Protein AF-A0A524A6N3-F1 (afdb_monomer)

Secondary structure (DSSP, 8-state):
---HHHH----TTS-----HHHHHH-HHHHHHHHHT----HHHHHHHHHHGGGGSTTS-S-------TTSSHHHHHHHHHHHHHS-TTSHHHHHHHHHHHTT-HHHHHHHHHHH-SS--------TTSSS-HHHHHHHHHHHHHHHTT-GGGS---HHHHHHHHHHHHHT-

pLDDT: mean 85.44, std 10.94, range [47.19, 95.5]

Solvent-accessible surface area (backbone atoms only — not comparable to full-atom values): 10450 Å² total; per-residue (Å²): 132,86,51,69,76,81,77,47,88,81,73,82,82,61,72,82,79,61,52,52,66,65,38,65,72,32,67,67,59,33,49,56,52,42,53,69,42,68,70,50,73,70,54,48,58,51,49,62,56,58,59,40,50,75,43,92,89,49,63,88,76,85,85,91,82,76,68,88,88,72,48,64,49,52,53,51,44,51,50,47,47,62,40,48,43,39,68,85,37,68,51,49,44,40,34,41,52,44,35,31,78,80,36,50,71,61,30,52,54,53,56,67,70,59,54,81,60,67,46,90,66,54,67,66,61,84,90,70,76,75,57,73,67,58,36,47,52,51,17,44,51,54,32,34,64,74,70,69,37,65,93,80,58,73,95,38,74,64,56,52,51,52,53,52,50,52,61,59,71,80,104

Foldseek 3Di:
DDDVCNVDDDDPPQDDDDPLVVQLLPPVSLLVLLLPDQDDPVLLVVLVVVLCCLPPPDDVDDDDDDDPSPCPSSSVSNVLCLQADFCPDPSNVSNLVSVCVPPVPSSVVSSVSSDGDHDQDFDFDPPPDDDPVVSRVVSSVVSCVSVVVVVPDDPDPVVVVVVVVVVVVVD

Radius of gyration: 20.07 Å; Cα contacts (8 Å, |Δi|>4): 121; chains: 1; bounding box: 56×43×62 Å

Sequence (171 aa):
MTKINELITIHSGYAQYVNLVQTFTDPTENRGRMEQYMPIKSHREAFTKLTRAFYPLDNRVYLLTGSYGTGKSHLCLMLANYLSLKPEDPEVTAFFNHWGQRDPDGAEKLRNLRGEGRYLVALGEYGVGDDFDSMILRAVQAAIEREELQEAWLDTHYGEAARQIERWEDR

Mean predicted aligned error: 9.05 Å

Structure (mmCIF, N/CA/C/O backbone):
data_AF-A0A524A6N3-F1
#
_entry.id   AF-A0A524A6N3-F1
#
loop_
_atom_site.group_PDB
_atom_site.id
_atom_site.type_symbol
_atom_site.label_atom_id
_atom_site.label_alt_id
_atom_site.label_comp_id
_atom_site.label_asym_id
_atom_site.label_entity_id
_atom_site.label_seq_id
_atom_site.pdbx_PDB_ins_code
_atom_site.Cartn_x
_atom_site.Cartn_y
_atom_site.Cartn_z
_atom_site.occupancy
_atom_site.B_iso_or_equiv
_atom_site.auth_seq_id
_atom_site.auth_comp_id
_atom_site.auth_asym_id
_atom_site.auth_atom_id
_atom_site.pdbx_PDB_model_num
ATOM 1 N N . MET A 1 1 ? 38.301 -27.485 11.655 1.00 60.34 1 MET A N 1
ATOM 2 C CA . MET A 1 1 ? 36.827 -27.420 11.697 1.00 60.34 1 MET A CA 1
ATOM 3 C C . MET A 1 1 ? 36.383 -26.602 10.508 1.00 60.34 1 MET A C 1
ATOM 5 O O . MET A 1 1 ? 36.762 -25.440 10.435 1.00 60.34 1 MET A O 1
ATOM 9 N N . THR A 1 2 ? 35.675 -27.225 9.572 1.00 66.50 2 THR A N 1
ATOM 10 C CA . THR A 1 2 ? 35.108 -26.548 8.402 1.00 66.50 2 THR A CA 1
ATOM 11 C C . THR A 1 2 ? 34.085 -25.531 8.887 1.00 66.50 2 THR A C 1
ATOM 13 O O . THR A 1 2 ? 33.228 -25.863 9.712 1.00 66.50 2 THR A O 1
ATOM 16 N N . LYS A 1 3 ? 34.213 -24.279 8.459 1.00 79.25 3 LYS A N 1
ATOM 17 C CA . LYS A 1 3 ? 33.292 -23.224 8.890 1.00 79.25 3 LYS A CA 1
ATOM 18 C C . LYS A 1 3 ? 31.973 -23.368 8.128 1.00 79.25 3 LYS A C 1
ATOM 20 O O . LYS A 1 3 ? 31.954 -23.789 6.979 1.00 79.25 3 LYS A O 1
ATOM 25 N N . ILE A 1 4 ? 30.851 -23.004 8.750 1.00 79.44 4 ILE A N 1
ATOM 26 C CA . ILE A 1 4 ? 29.514 -23.095 8.124 1.00 79.44 4 ILE A CA 1
ATOM 27 C C . ILE A 1 4 ? 29.455 -22.353 6.775 1.00 79.44 4 ILE A C 1
ATOM 29 O O . ILE A 1 4 ? 28.811 -22.820 5.840 1.00 79.44 4 ILE A O 1
ATOM 33 N N . ASN A 1 5 ? 30.176 -21.238 6.646 1.00 81.38 5 ASN A N 1
ATOM 34 C CA . ASN A 1 5 ? 30.266 -20.466 5.404 1.00 81.38 5 ASN A CA 1
ATOM 35 C C . ASN A 1 5 ? 31.034 -21.175 4.267 1.00 81.38 5 ASN A C 1
ATOM 37 O O . ASN A 1 5 ? 30.936 -20.745 3.125 1.00 81.38 5 ASN A O 1
ATOM 41 N N . GLU A 1 6 ? 31.784 -22.241 4.558 1.00 82.88 6 GLU A N 1
ATOM 42 C CA . GLU A 1 6 ? 32.459 -23.093 3.566 1.00 82.88 6 GLU A CA 1
ATOM 43 C C . GLU A 1 6 ? 31.549 -24.239 3.088 1.00 82.88 6 GLU A C 1
ATOM 45 O O . GLU A 1 6 ? 31.841 -24.880 2.082 1.00 82.88 6 GLU A O 1
ATOM 50 N N . LEU A 1 7 ? 30.441 -24.493 3.796 1.00 84.69 7 LEU A N 1
ATOM 51 C CA . LEU A 1 7 ? 29.454 -25.532 3.479 1.00 84.69 7 LEU A CA 1
ATOM 52 C C . LEU A 1 7 ? 28.185 -24.968 2.828 1.00 84.69 7 LEU A C 1
ATOM 54 O O . LEU A 1 7 ? 27.471 -25.699 2.146 1.00 84.69 7 LEU A O 1
ATOM 58 N N . ILE A 1 8 ? 27.888 -23.683 3.045 1.00 79.56 8 ILE A N 1
ATOM 59 C CA . ILE A 1 8 ? 26.655 -23.041 2.581 1.00 79.56 8 ILE A CA 1
ATOM 60 C C . ILE A 1 8 ? 26.995 -21.836 1.708 1.00 79.56 8 ILE A C 1
ATOM 62 O O . ILE A 1 8 ? 27.541 -20.838 2.177 1.00 79.56 8 ILE A O 1
ATOM 66 N N . THR A 1 9 ? 26.605 -21.904 0.436 1.00 72.62 9 THR A N 1
ATOM 67 C CA . THR A 1 9 ? 26.663 -20.768 -0.489 1.00 72.62 9 THR A CA 1
ATOM 68 C C . THR A 1 9 ? 25.378 -19.953 -0.371 1.00 72.62 9 THR A C 1
ATOM 70 O O . THR A 1 9 ? 24.318 -20.365 -0.840 1.00 72.62 9 THR A O 1
ATOM 73 N N . ILE A 1 10 ? 25.457 -18.783 0.264 1.00 67.06 10 ILE A N 1
ATOM 74 C CA . ILE A 1 10 ? 24.331 -17.847 0.338 1.00 67.06 10 ILE A CA 1
ATOM 75 C C . ILE A 1 10 ? 24.363 -16.965 -0.910 1.00 67.06 10 ILE A C 1
ATOM 77 O O . ILE A 1 10 ? 25.221 -16.096 -1.055 1.00 67.06 10 ILE A O 1
ATOM 81 N N . HIS A 1 11 ? 23.413 -17.176 -1.817 1.00 59.47 11 HIS A N 1
ATOM 82 C CA . HIS A 1 11 ? 23.218 -16.289 -2.956 1.00 59.47 11 HIS A CA 1
ATOM 83 C C . HIS A 1 11 ? 22.476 -15.026 -2.502 1.00 59.47 11 HIS A C 1
ATOM 85 O O . HIS A 1 11 ? 21.254 -15.021 -2.374 1.00 59.47 11 HIS A O 1
ATOM 91 N N . SER A 1 12 ? 23.212 -13.932 -2.304 1.00 54.69 12 SER A N 1
ATOM 92 C CA . SER A 1 12 ? 22.671 -12.600 -1.978 1.00 54.69 12 SER A CA 1
ATOM 93 C C . SER A 1 12 ? 21.865 -11.948 -3.115 1.00 54.69 12 SER A C 1
ATOM 95 O O . SER A 1 12 ? 21.390 -10.827 -2.967 1.00 54.69 12 SER A O 1
ATOM 97 N N . GLY A 1 13 ? 21.698 -12.638 -4.250 1.00 47.19 13 GLY A N 1
ATOM 98 C CA . GLY A 1 13 ? 20.934 -12.169 -5.408 1.00 47.19 13 GLY A CA 1
ATOM 99 C C . GLY A 1 13 ? 19.413 -12.224 -5.236 1.00 47.19 13 GLY A C 1
ATOM 100 O O . GLY A 1 13 ? 18.691 -11.716 -6.092 1.00 47.19 13 GLY A O 1
ATOM 101 N N . TYR A 1 14 ? 18.905 -12.815 -4.151 1.00 49.66 14 TYR A N 1
ATOM 102 C CA . TYR A 1 14 ? 17.493 -12.685 -3.810 1.00 49.66 14 TYR A CA 1
ATOM 103 C C . TYR A 1 14 ? 17.249 -11.273 -3.283 1.00 49.66 14 TYR A C 1
ATOM 105 O O . TYR A 1 14 ? 17.734 -10.909 -2.213 1.00 49.66 14 TYR A O 1
ATOM 113 N N . ALA A 1 15 ? 16.514 -10.476 -4.062 1.00 55.06 15 ALA A N 1
ATOM 114 C CA . ALA A 1 15 ? 16.025 -9.172 -3.639 1.00 55.06 15 ALA A CA 1
ATOM 115 C C . ALA A 1 15 ? 15.465 -9.280 -2.213 1.00 55.06 15 ALA A C 1
ATOM 117 O O . ALA A 1 15 ? 14.655 -10.168 -1.941 1.00 55.06 15 ALA A O 1
ATOM 118 N N . GLN A 1 16 ? 15.935 -8.401 -1.324 1.00 64.19 16 GLN A N 1
ATOM 119 C CA . GLN A 1 16 ? 15.505 -8.313 0.072 1.00 64.19 16 GLN A CA 1
ATOM 120 C C . GLN A 1 16 ? 13.980 -8.454 0.148 1.00 64.19 16 GLN A C 1
ATOM 122 O O . GLN A 1 16 ? 13.258 -7.593 -0.370 1.00 64.19 16 GLN A O 1
ATOM 127 N N . TYR A 1 17 ? 13.518 -9.564 0.731 1.00 74.44 17 TYR A N 1
ATOM 128 C CA . TYR A 1 17 ? 12.100 -9.887 0.857 1.00 74.44 17 TYR A CA 1
ATOM 129 C C . TYR A 1 17 ? 11.370 -8.739 1.558 1.00 74.44 17 TYR A C 1
ATOM 131 O O . TYR A 1 17 ? 11.887 -8.163 2.511 1.00 74.44 17 TYR A O 1
ATOM 139 N N . VAL A 1 18 ? 10.183 -8.395 1.062 1.00 85.50 18 VAL A N 1
ATOM 140 C CA . VAL A 1 18 ? 9.333 -7.372 1.676 1.00 85.50 18 VAL A CA 1
ATOM 141 C C . VAL A 1 18 ? 8.341 -8.084 2.584 1.00 85.50 18 VAL A C 1
ATOM 143 O O . VAL A 1 18 ? 7.438 -8.769 2.091 1.00 85.50 18 VAL A O 1
ATOM 146 N N . ASN A 1 19 ? 8.508 -7.912 3.895 1.00 89.81 19 ASN A N 1
ATOM 147 C CA . ASN A 1 19 ? 7.450 -8.210 4.849 1.00 89.81 19 ASN A CA 1
ATOM 148 C C . ASN A 1 19 ? 6.473 -7.031 4.831 1.00 89.81 19 ASN A C 1
ATOM 150 O O . ASN A 1 19 ? 6.784 -5.965 5.343 1.00 89.81 19 ASN A O 1
ATOM 154 N N . LEU A 1 20 ? 5.311 -7.211 4.200 1.00 90.69 20 LEU A N 1
ATOM 155 C CA . LEU A 1 20 ? 4.414 -6.102 3.874 1.00 90.69 20 LEU A CA 1
ATOM 156 C C . LEU A 1 20 ? 3.994 -5.288 5.105 1.00 90.69 20 LEU A C 1
ATOM 158 O O . LEU A 1 20 ? 4.062 -4.067 5.048 1.00 90.69 20 LEU A O 1
ATOM 162 N N . VAL A 1 21 ? 3.582 -5.949 6.192 1.00 90.94 21 VAL A N 1
ATOM 163 C CA . VAL A 1 21 ? 3.119 -5.265 7.410 1.00 90.94 21 VAL A CA 1
ATOM 164 C C . VAL A 1 21 ? 4.283 -4.524 8.056 1.00 90.94 21 VAL A C 1
ATOM 166 O O . VAL A 1 21 ? 4.233 -3.306 8.180 1.00 90.94 21 VAL A O 1
ATOM 169 N N . GLN A 1 22 ? 5.359 -5.249 8.371 1.00 91.25 22 GLN A N 1
ATOM 170 C CA . GLN A 1 22 ? 6.531 -4.699 9.051 1.00 91.25 22 GLN A CA 1
ATOM 171 C C . GLN A 1 22 ? 7.167 -3.542 8.269 1.00 91.25 22 GLN A C 1
ATOM 173 O O . GLN A 1 22 ? 7.390 -2.472 8.832 1.00 91.25 22 GLN A O 1
ATOM 178 N N . THR A 1 23 ? 7.411 -3.735 6.971 1.00 93.81 23 THR A N 1
ATOM 179 C CA . THR A 1 23 ? 8.028 -2.719 6.115 1.00 93.81 23 THR A CA 1
ATOM 180 C C . THR A 1 23 ? 7.114 -1.514 5.932 1.00 93.81 23 THR A C 1
ATOM 182 O O . THR A 1 23 ? 7.616 -0.403 5.897 1.00 93.81 23 THR A O 1
ATOM 185 N N . PHE A 1 24 ? 5.789 -1.684 5.833 1.00 94.75 24 PHE A N 1
ATOM 186 C CA . PHE A 1 24 ? 4.870 -0.543 5.731 1.00 94.75 24 PHE A CA 1
ATOM 187 C C . PHE A 1 24 ? 4.834 0.287 7.023 1.00 94.75 24 PHE A C 1
ATOM 189 O O . PHE A 1 24 ? 4.735 1.512 6.962 1.00 94.75 24 PHE A O 1
ATOM 196 N N . THR A 1 25 ? 4.937 -0.370 8.184 1.00 91.06 25 THR A N 1
ATOM 197 C CA . THR A 1 25 ? 4.923 0.288 9.500 1.00 91.06 25 THR A CA 1
ATOM 198 C C . THR A 1 25 ? 6.259 0.897 9.921 1.00 91.06 25 THR A C 1
ATOM 200 O O . THR A 1 25 ? 6.265 1.707 10.841 1.00 91.06 25 THR A O 1
ATOM 203 N N . ASP A 1 26 ? 7.375 0.540 9.278 1.00 93.56 26 ASP A N 1
ATOM 204 C CA . ASP A 1 26 ? 8.679 1.182 9.483 1.00 93.56 26 ASP A CA 1
ATOM 205 C C . ASP A 1 26 ? 8.838 2.354 8.497 1.00 93.56 26 ASP A C 1
ATOM 207 O O . ASP A 1 26 ? 9.082 2.121 7.310 1.00 93.56 26 ASP A O 1
ATOM 211 N N . PRO A 1 27 ? 8.749 3.624 8.938 1.00 89.94 27 PRO A N 1
ATOM 212 C CA . PRO A 1 27 ? 8.785 4.764 8.022 1.00 89.94 27 PRO A CA 1
ATOM 213 C C . PRO A 1 27 ? 10.097 4.878 7.240 1.00 89.94 27 PRO A C 1
ATOM 215 O O . PRO A 1 27 ? 10.105 5.377 6.113 1.00 89.94 27 PRO A O 1
ATOM 218 N N . THR A 1 28 ? 11.210 4.428 7.826 1.00 91.50 28 THR A N 1
ATOM 219 C CA . THR A 1 28 ? 12.533 4.531 7.202 1.00 9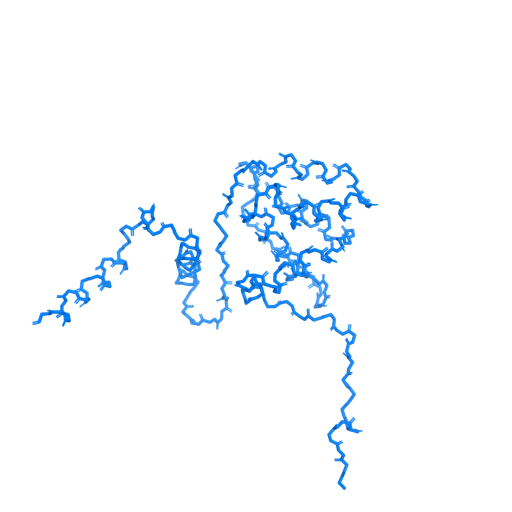1.50 28 THR A CA 1
ATOM 220 C C . THR A 1 28 ? 12.682 3.478 6.117 1.00 91.50 28 THR A C 1
ATOM 222 O O . THR A 1 28 ? 13.079 3.806 4.995 1.00 91.50 28 THR A O 1
ATOM 225 N N . GLU A 1 29 ? 12.331 2.224 6.422 1.00 92.19 29 GLU A N 1
ATOM 226 C CA . GLU A 1 29 ? 12.360 1.161 5.417 1.00 92.19 29 GLU A CA 1
ATOM 227 C C . GLU A 1 29 ? 11.357 1.461 4.297 1.00 92.19 29 GLU A C 1
ATOM 229 O O . GLU A 1 29 ? 11.712 1.392 3.118 1.00 92.19 29 GLU A O 1
ATOM 234 N N . ASN A 1 30 ? 10.133 1.860 4.652 1.00 93.38 30 ASN A N 1
ATOM 235 C CA . ASN A 1 30 ? 9.066 2.121 3.697 1.00 93.38 30 ASN A CA 1
ATOM 236 C C . ASN A 1 30 ? 9.447 3.202 2.676 1.00 93.38 30 ASN A C 1
ATOM 238 O O . ASN A 1 30 ? 9.366 2.978 1.462 1.00 93.38 30 ASN A O 1
ATOM 242 N N . ARG A 1 31 ? 9.938 4.349 3.167 1.00 90.94 31 ARG A N 1
ATOM 243 C CA . ARG A 1 31 ? 10.408 5.453 2.322 1.00 90.94 31 ARG A CA 1
ATOM 244 C C . ARG A 1 31 ? 11.489 4.983 1.358 1.00 90.94 31 ARG A C 1
ATOM 246 O O . ARG A 1 31 ? 11.358 5.179 0.152 1.00 90.94 31 ARG A O 1
ATOM 253 N N . GLY A 1 32 ? 12.514 4.300 1.870 1.00 90.69 32 GLY A N 1
ATOM 254 C CA . GLY A 1 32 ? 13.620 3.815 1.046 1.00 90.69 32 GLY A CA 1
ATOM 255 C C . GLY A 1 32 ? 13.162 2.863 -0.063 1.00 90.69 32 GLY A C 1
ATOM 256 O O . GLY A 1 32 ? 13.640 2.954 -1.195 1.00 90.69 32 GLY A O 1
ATOM 257 N N . ARG A 1 33 ? 12.194 1.980 0.226 1.00 91.50 33 ARG A N 1
ATOM 258 C CA . ARG A 1 33 ? 11.613 1.080 -0.783 1.00 91.50 33 ARG A CA 1
ATOM 259 C C . ARG A 1 33 ? 10.843 1.844 -1.852 1.00 91.50 33 ARG A C 1
ATOM 261 O O . ARG A 1 33 ? 10.994 1.522 -3.027 1.00 91.50 33 ARG A O 1
ATOM 268 N N . MET A 1 34 ? 10.045 2.836 -1.461 1.00 91.62 34 MET A N 1
ATOM 269 C CA . MET A 1 34 ? 9.225 3.601 -2.398 1.00 91.62 34 MET A CA 1
ATOM 270 C C . MET A 1 34 ? 10.053 4.503 -3.308 1.00 91.62 34 MET A C 1
ATOM 272 O O . MET A 1 34 ? 9.853 4.497 -4.522 1.00 91.62 34 MET A O 1
ATOM 276 N N . GLU A 1 35 ? 11.026 5.219 -2.748 1.00 88.56 35 GLU A N 1
ATOM 277 C CA . GLU A 1 35 ? 11.911 6.098 -3.512 1.00 88.56 35 GLU A CA 1
ATOM 278 C C . GLU A 1 35 ? 12.724 5.320 -4.548 1.00 88.56 35 GLU A C 1
ATOM 280 O O . GLU A 1 35 ? 12.913 5.790 -5.658 1.00 88.56 35 GLU A O 1
ATOM 285 N N . GLN A 1 36 ? 13.184 4.110 -4.239 1.00 88.69 36 GLN A N 1
ATOM 286 C CA . GLN A 1 36 ? 14.026 3.329 -5.155 1.00 88.69 36 GLN A CA 1
ATOM 287 C C . GLN A 1 36 ? 13.222 2.462 -6.133 1.00 88.69 36 GLN A C 1
ATOM 289 O O . GLN A 1 36 ? 13.795 1.759 -6.973 1.00 88.69 36 GLN A O 1
ATOM 294 N N . TYR A 1 37 ? 11.894 2.468 -6.029 1.00 91.25 37 TYR A N 1
ATOM 295 C CA . TYR A 1 37 ? 11.057 1.569 -6.801 1.00 91.25 37 TYR A CA 1
ATOM 296 C C . TYR A 1 37 ? 10.983 1.966 -8.280 1.00 91.25 37 TYR A C 1
ATOM 298 O O . TYR A 1 37 ? 10.518 3.045 -8.645 1.00 91.25 37 TYR A O 1
ATOM 306 N N . MET A 1 38 ? 11.385 1.031 -9.145 1.00 90.62 38 MET A N 1
ATOM 307 C CA . MET A 1 38 ? 11.343 1.162 -10.604 1.00 90.62 38 MET A CA 1
ATOM 308 C C . MET A 1 38 ? 10.352 0.144 -11.186 1.00 90.62 38 MET A C 1
ATOM 310 O O . MET A 1 38 ? 10.704 -1.031 -11.353 1.00 90.62 38 MET A O 1
ATOM 314 N N . PRO A 1 39 ? 9.102 0.539 -11.493 1.00 90.44 39 PRO A N 1
ATOM 315 C CA . PRO A 1 39 ? 8.072 -0.406 -11.906 1.00 90.44 39 PRO A CA 1
ATOM 316 C C . PRO A 1 39 ? 8.352 -0.998 -13.295 1.00 90.44 39 PRO A C 1
ATOM 318 O O . PRO A 1 39 ? 8.306 -0.324 -14.328 1.00 90.44 39 PRO A O 1
ATOM 321 N N . ILE A 1 40 ? 8.569 -2.314 -13.343 1.00 92.12 40 ILE A N 1
ATOM 322 C CA . ILE A 1 40 ? 8.642 -3.071 -14.600 1.00 92.12 40 ILE A CA 1
ATOM 323 C C . ILE A 1 40 ? 7.270 -3.145 -15.287 1.00 92.12 40 ILE A C 1
ATOM 325 O O . ILE A 1 40 ? 6.236 -2.854 -14.690 1.00 92.12 40 ILE A O 1
ATOM 329 N N . LYS A 1 41 ? 7.235 -3.563 -16.560 1.00 93.12 41 LYS A N 1
ATOM 330 C CA . LYS A 1 41 ? 5.995 -3.623 -17.358 1.00 93.12 41 LYS A CA 1
ATOM 331 C C . LYS A 1 41 ? 4.859 -4.394 -16.662 1.00 93.12 41 LYS A C 1
ATOM 333 O O . LYS A 1 41 ? 3.758 -3.868 -16.567 1.00 93.12 41 LYS A O 1
ATOM 338 N N . SER A 1 42 ? 5.131 -5.583 -16.123 1.00 92.69 42 SER A N 1
ATOM 339 C CA . SER A 1 42 ? 4.111 -6.398 -15.444 1.00 92.69 42 SER A CA 1
ATOM 340 C C . SER A 1 42 ? 3.572 -5.744 -14.170 1.00 92.69 42 SER A C 1
ATOM 342 O O . SER A 1 42 ? 2.378 -5.824 -13.897 1.00 92.69 42 SER A O 1
ATOM 344 N N . HIS A 1 43 ? 4.432 -5.063 -13.408 1.00 94.06 43 HIS A N 1
ATOM 345 C CA . HIS A 1 43 ? 4.018 -4.295 -12.237 1.00 94.06 43 HIS A CA 1
ATOM 346 C C . HIS A 1 43 ? 3.115 -3.138 -12.648 1.00 94.06 43 HIS A C 1
ATOM 348 O O . HIS A 1 43 ? 2.080 -2.939 -12.022 1.00 94.06 43 HIS A O 1
ATOM 354 N N . ARG A 1 44 ? 3.461 -2.432 -13.733 1.00 94.38 44 ARG A N 1
ATOM 355 C CA . ARG A 1 44 ? 2.634 -1.340 -14.250 1.00 94.38 44 ARG A CA 1
ATOM 356 C C . ARG A 1 44 ? 1.245 -1.822 -14.650 1.00 94.38 44 ARG A C 1
ATOM 358 O O . ARG A 1 44 ? 0.248 -1.299 -14.167 1.00 94.38 44 ARG A O 1
ATOM 365 N N . GLU A 1 45 ? 1.181 -2.886 -15.444 1.00 94.19 45 GLU A N 1
ATOM 366 C CA . GLU A 1 45 ? -0.080 -3.496 -15.875 1.00 94.19 45 GLU A CA 1
ATOM 367 C C . GLU A 1 45 ? -0.932 -3.990 -14.697 1.00 94.19 45 GLU A C 1
ATOM 369 O O . GLU A 1 45 ? -2.148 -3.791 -14.685 1.00 94.19 45 GLU A O 1
ATOM 374 N N . ALA A 1 46 ? -0.312 -4.628 -13.700 1.00 94.75 46 ALA A N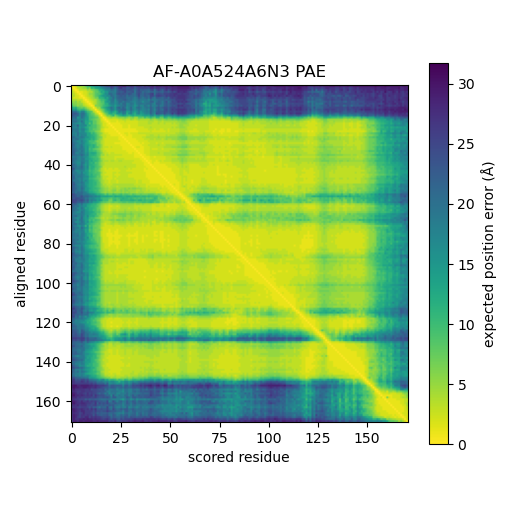 1
ATOM 375 C CA . ALA A 1 46 ? -1.010 -5.101 -12.510 1.00 94.75 46 ALA A CA 1
ATOM 376 C C . ALA A 1 46 ? -1.535 -3.937 -11.658 1.00 94.75 46 ALA A C 1
ATOM 378 O O . ALA A 1 46 ? -2.697 -3.951 -11.263 1.00 94.75 46 ALA A O 1
ATOM 379 N N . PHE A 1 47 ? -0.722 -2.906 -11.429 1.00 95.00 47 PHE A N 1
ATOM 380 C CA . PHE A 1 47 ? -1.120 -1.730 -10.656 1.00 95.00 47 PHE A CA 1
ATOM 381 C C . PHE A 1 47 ? -2.270 -0.976 -11.334 1.00 95.00 47 PHE A C 1
ATOM 383 O O . PHE A 1 47 ? -3.249 -0.649 -10.675 1.00 95.00 47 PHE A O 1
ATOM 390 N N . THR A 1 48 ? -2.214 -0.777 -12.657 1.00 92.62 48 THR A N 1
ATOM 391 C CA . THR A 1 48 ? -3.309 -0.156 -13.421 1.00 92.62 48 THR A CA 1
ATOM 392 C C . THR A 1 48 ? -4.609 -0.953 -13.325 1.00 92.62 48 THR A C 1
ATOM 394 O O . THR A 1 48 ? -5.686 -0.365 -13.343 1.00 92.62 48 THR A O 1
ATOM 397 N N . LYS A 1 49 ? -4.545 -2.287 -13.219 1.00 93.12 49 LYS A N 1
ATOM 398 C CA . LYS A 1 49 ? -5.737 -3.110 -12.963 1.00 93.12 49 LYS A CA 1
ATOM 399 C C . LYS A 1 49 ? -6.242 -2.941 -11.533 1.00 93.12 49 LYS A C 1
ATOM 401 O O . LYS A 1 49 ? -7.444 -2.807 -11.353 1.00 93.12 49 LYS A O 1
ATOM 406 N N . LEU A 1 50 ? -5.347 -2.919 -10.547 1.00 93.50 50 LEU A N 1
ATOM 407 C CA . LEU A 1 50 ? -5.698 -2.765 -9.131 1.00 93.50 50 LEU A CA 1
ATOM 408 C C . LEU A 1 50 ? -6.368 -1.415 -8.850 1.00 93.50 50 LEU A C 1
ATOM 410 O O . LEU A 1 50 ? -7.362 -1.365 -8.133 1.00 93.50 50 LEU A O 1
ATOM 414 N N . THR A 1 51 ? -5.900 -0.328 -9.467 1.00 90.75 51 THR A N 1
ATOM 415 C CA . THR A 1 51 ? -6.509 0.999 -9.283 1.00 90.75 51 THR A CA 1
ATOM 416 C C . THR A 1 51 ? -7.893 1.128 -9.911 1.00 90.75 51 THR A C 1
ATOM 418 O O . THR A 1 51 ? -8.624 2.063 -9.596 1.00 90.75 51 THR A O 1
ATOM 421 N N . ARG A 1 52 ? -8.344 0.157 -10.715 1.00 90.12 52 ARG A N 1
ATOM 422 C CA . ARG A 1 52 ? -9.746 0.121 -11.150 1.00 90.12 52 ARG A CA 1
ATOM 423 C C . ARG A 1 52 ? -10.724 -0.050 -9.986 1.00 90.12 52 ARG A C 1
ATOM 425 O O . ARG A 1 52 ? -11.888 0.293 -10.149 1.00 90.12 52 ARG A O 1
ATOM 432 N N . ALA A 1 53 ? -10.251 -0.480 -8.813 1.00 88.38 53 ALA A N 1
ATOM 433 C CA . ALA A 1 53 ? -11.027 -0.517 -7.575 1.00 88.38 53 ALA A CA 1
ATOM 434 C C . ALA A 1 53 ? -11.667 0.835 -7.200 1.00 88.38 53 ALA A C 1
ATOM 436 O O . ALA A 1 53 ? -12.655 0.852 -6.471 1.00 88.38 53 ALA A O 1
ATOM 437 N N . PHE A 1 54 ? -11.139 1.963 -7.695 1.00 86.12 54 PHE A N 1
ATOM 438 C CA . PHE A 1 54 ? -11.752 3.277 -7.479 1.00 86.12 54 PHE A CA 1
ATOM 439 C C . PHE A 1 54 ? -13.023 3.509 -8.303 1.00 86.12 54 PHE A C 1
ATOM 441 O O . PHE A 1 54 ? -13.806 4.398 -7.972 1.00 86.12 54 PHE A O 1
ATOM 448 N N . TYR A 1 55 ? -13.257 2.738 -9.369 1.00 87.31 55 TYR A N 1
ATOM 449 C CA . TYR A 1 55 ? -14.485 2.852 -10.147 1.00 87.31 55 TYR A CA 1
ATOM 450 C C . TYR A 1 55 ? -15.631 2.124 -9.423 1.00 87.31 55 TYR A C 1
ATOM 452 O O . TYR A 1 55 ? -15.527 0.920 -9.186 1.00 87.31 55 TYR A O 1
ATOM 460 N N . PRO A 1 56 ? -16.763 2.795 -9.125 1.00 81.62 56 PRO A N 1
ATOM 461 C CA . PRO A 1 56 ? -17.832 2.225 -8.295 1.00 81.62 56 PRO A CA 1
ATOM 462 C C . PRO A 1 56 ? -18.436 0.903 -8.794 1.00 81.62 56 PRO A C 1
ATOM 464 O O . PRO A 1 56 ? -18.955 0.129 -7.990 1.00 81.62 56 PRO A O 1
ATOM 467 N N . LEU A 1 57 ? -18.394 0.675 -10.111 1.00 84.38 57 LEU A N 1
ATOM 468 C CA . LEU A 1 57 ? -18.975 -0.486 -10.793 1.00 84.38 57 LEU A CA 1
ATOM 469 C C . LEU A 1 57 ? -17.963 -1.608 -11.076 1.00 84.38 57 LEU A C 1
ATOM 471 O O . LEU A 1 57 ? -18.342 -2.619 -11.664 1.00 84.38 57 LEU A O 1
ATOM 475 N N . ASP A 1 58 ? -16.690 -1.434 -10.719 1.00 88.62 58 ASP A N 1
ATOM 476 C CA . ASP A 1 58 ? -15.662 -2.450 -10.957 1.00 88.62 58 ASP A CA 1
ATOM 477 C C . ASP A 1 58 ? -15.536 -3.425 -9.773 1.00 88.62 58 ASP A C 1
ATOM 479 O O . ASP A 1 58 ? -16.215 -3.325 -8.745 1.00 88.62 58 ASP A O 1
ATOM 483 N N . ASN A 1 59 ? -14.652 -4.404 -9.933 1.00 83.12 59 ASN A N 1
ATOM 484 C CA . ASN A 1 59 ? -14.353 -5.407 -8.928 1.00 83.12 59 ASN A CA 1
ATOM 485 C C . ASN A 1 59 ? -13.750 -4.760 -7.678 1.00 83.12 59 ASN A C 1
ATOM 487 O O . ASN A 1 59 ? -12.922 -3.851 -7.761 1.00 83.12 59 ASN A O 1
ATOM 491 N N . ARG A 1 60 ? -14.137 -5.283 -6.511 1.00 83.94 60 ARG A N 1
ATOM 492 C CA . ARG A 1 60 ? -13.643 -4.836 -5.195 1.00 83.94 60 ARG A CA 1
ATOM 493 C C . ARG A 1 60 ? -12.593 -5.766 -4.592 1.00 83.94 60 ARG A C 1
ATOM 495 O O . ARG A 1 60 ? -11.931 -5.398 -3.631 1.00 83.94 60 ARG A O 1
ATOM 502 N N . VAL A 1 61 ? -12.441 -6.961 -5.160 1.00 89.75 61 VAL A N 1
ATOM 503 C CA . VAL A 1 61 ? -11.482 -7.979 -4.726 1.00 89.75 61 VAL A CA 1
ATOM 504 C C . VAL A 1 61 ? -10.602 -8.335 -5.913 1.00 89.75 61 VAL A C 1
ATOM 506 O O . VAL A 1 61 ? -11.103 -8.656 -6.990 1.00 89.75 61 VAL A O 1
ATOM 509 N N . TYR A 1 62 ? -9.289 -8.295 -5.704 1.00 92.62 62 TYR A N 1
ATOM 510 C CA . TYR A 1 62 ? -8.294 -8.642 -6.711 1.00 92.62 62 TYR A CA 1
ATOM 511 C C . TYR A 1 62 ? -7.369 -9.722 -6.163 1.00 92.62 62 TYR A C 1
ATOM 513 O O . TYR A 1 62 ? -6.860 -9.606 -5.050 1.00 92.62 62 TYR A O 1
ATOM 521 N N . LEU A 1 63 ? -7.120 -10.754 -6.967 1.00 91.88 63 LEU A N 1
ATOM 522 C CA . LEU A 1 63 ? -6.160 -11.806 -6.653 1.00 91.88 63 LEU A CA 1
ATOM 523 C C . LEU A 1 63 ? -4.897 -11.613 -7.494 1.00 91.88 63 LEU A C 1
ATOM 525 O O . LEU A 1 63 ? -4.936 -11.708 -8.721 1.00 91.88 63 LEU A O 1
ATOM 529 N N . LEU A 1 64 ? -3.767 -11.363 -6.832 1.00 91.06 64 LEU A N 1
ATOM 530 C CA . LEU A 1 64 ? -2.475 -11.215 -7.496 1.00 91.06 64 LEU A CA 1
ATOM 531 C C . LEU A 1 64 ? -1.726 -12.553 -7.528 1.00 91.06 64 LEU A C 1
ATOM 533 O O . LEU A 1 64 ? -1.173 -13.001 -6.525 1.00 91.06 64 LEU A O 1
ATOM 537 N N . T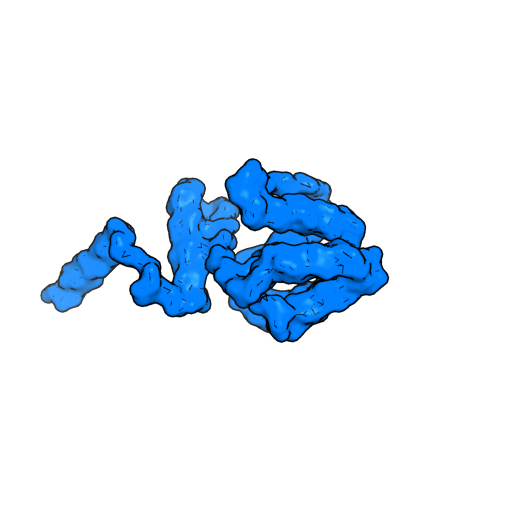HR A 1 65 ? -1.660 -13.172 -8.704 1.00 90.44 65 THR A N 1
ATOM 538 C CA . THR A 1 65 ? -0.960 -14.447 -8.919 1.00 90.44 65 THR A CA 1
ATOM 539 C C . THR A 1 65 ? 0.371 -14.248 -9.638 1.00 90.44 65 THR A C 1
ATOM 541 O O . THR A 1 65 ? 0.475 -13.435 -10.554 1.00 90.44 65 THR A O 1
ATOM 544 N N . GLY A 1 66 ? 1.387 -15.031 -9.279 1.00 86.62 66 GLY A N 1
ATOM 545 C CA . GLY A 1 66 ? 2.680 -15.041 -9.965 1.00 86.62 66 GLY A CA 1
ATOM 546 C C . GLY A 1 66 ? 3.719 -15.851 -9.199 1.00 86.62 66 GLY A C 1
ATOM 547 O O . GLY A 1 66 ? 3.557 -16.082 -7.996 1.00 86.62 66 GLY A O 1
ATOM 548 N N . SER A 1 67 ? 4.793 -16.261 -9.872 1.00 87.12 67 SER A N 1
ATOM 549 C CA . SER A 1 67 ? 5.867 -17.066 -9.275 1.00 87.12 67 SER A CA 1
ATOM 550 C C . SER A 1 67 ? 6.502 -16.396 -8.052 1.00 87.12 67 SER A C 1
ATOM 552 O O . SER A 1 67 ? 6.412 -15.181 -7.849 1.00 87.12 67 SER A O 1
ATOM 554 N N . TYR A 1 68 ? 7.136 -17.186 -7.187 1.00 83.06 68 TYR A N 1
ATOM 555 C CA . TYR A 1 68 ? 7.905 -16.637 -6.072 1.00 83.06 68 TYR A CA 1
ATOM 556 C C . TYR A 1 68 ? 9.015 -15.701 -6.584 1.00 83.06 68 TYR A C 1
ATOM 558 O O . TYR A 1 68 ? 9.569 -15.918 -7.658 1.00 83.06 68 TYR A O 1
ATOM 566 N N . GLY A 1 69 ? 9.301 -14.627 -5.843 1.00 82.19 69 GLY A N 1
ATOM 567 C CA . GLY A 1 69 ? 10.344 -13.662 -6.209 1.00 82.19 69 GLY A CA 1
ATOM 568 C C . GLY A 1 69 ? 9.969 -12.642 -7.293 1.00 82.19 69 GLY A C 1
ATOM 569 O O . GLY A 1 69 ? 10.768 -11.763 -7.585 1.00 82.19 69 GLY A O 1
ATOM 570 N N . THR A 1 70 ? 8.751 -12.664 -7.849 1.00 86.06 70 THR A N 1
ATOM 571 C CA . THR A 1 70 ? 8.326 -11.693 -8.883 1.00 86.06 70 THR A CA 1
ATOM 572 C C . THR A 1 70 ? 7.890 -10.331 -8.329 1.00 86.06 70 THR A C 1
ATOM 574 O O . THR A 1 70 ? 7.174 -9.611 -9.009 1.00 86.06 70 THR A O 1
ATOM 577 N N . GLY A 1 71 ? 8.225 -9.994 -7.080 1.00 89.00 71 GLY A N 1
ATOM 578 C CA . GLY A 1 71 ? 7.940 -8.669 -6.514 1.00 89.00 71 GLY A CA 1
ATOM 579 C C . GLY A 1 71 ? 6.483 -8.387 -6.123 1.00 89.00 71 GLY A C 1
ATOM 580 O O . GLY A 1 71 ? 6.146 -7.228 -5.911 1.00 89.00 71 GLY A O 1
ATOM 581 N N . LYS A 1 72 ? 5.622 -9.405 -5.973 1.00 92.38 72 LYS A N 1
ATOM 582 C CA . LYS A 1 72 ? 4.204 -9.229 -5.579 1.00 92.38 72 LYS A CA 1
ATOM 583 C C . LYS A 1 72 ? 4.028 -8.427 -4.284 1.00 92.38 72 LYS A C 1
ATOM 585 O O . LYS A 1 72 ? 3.288 -7.454 -4.275 1.00 92.38 72 LYS A O 1
ATOM 590 N N . SER A 1 73 ? 4.746 -8.789 -3.218 1.00 91.81 73 SER A N 1
ATOM 591 C CA . SER A 1 73 ? 4.689 -8.060 -1.942 1.00 91.81 73 SER A CA 1
ATOM 592 C C . SER A 1 73 ? 5.179 -6.619 -2.088 1.00 91.81 73 SER A C 1
ATOM 594 O O . SER A 1 73 ? 4.605 -5.714 -1.497 1.00 91.81 73 SER A O 1
ATOM 596 N N . HIS A 1 74 ? 6.190 -6.391 -2.933 1.00 92.06 74 HIS A N 1
ATOM 597 C CA . HIS A 1 74 ? 6.686 -5.049 -3.229 1.00 92.06 74 HIS A CA 1
ATOM 598 C C . HIS A 1 74 ? 5.635 -4.222 -3.986 1.00 92.06 74 HIS A C 1
ATOM 600 O O . HIS A 1 74 ? 5.405 -3.069 -3.646 1.00 92.06 74 HIS A O 1
ATOM 606 N N . LEU A 1 75 ? 4.935 -4.820 -4.956 1.00 94.00 75 LEU A N 1
ATOM 607 C CA . LEU A 1 75 ? 3.820 -4.175 -5.649 1.00 94.00 75 LEU A CA 1
ATOM 608 C C . LEU A 1 75 ? 2.702 -3.782 -4.671 1.00 94.00 75 LEU A C 1
ATOM 610 O O . LEU A 1 75 ? 2.205 -2.661 -4.742 1.00 94.00 75 LEU A O 1
ATOM 614 N N . CYS A 1 76 ? 2.335 -4.677 -3.748 1.00 94.62 76 CYS A N 1
ATOM 615 C CA . CYS A 1 76 ? 1.338 -4.388 -2.716 1.00 94.62 76 CYS A CA 1
ATOM 616 C C . CYS A 1 76 ? 1.794 -3.278 -1.760 1.00 94.62 76 CYS A C 1
ATOM 618 O O . CYS A 1 76 ? 0.976 -2.439 -1.401 1.00 94.62 76 CYS A O 1
ATOM 620 N N . LEU A 1 77 ? 3.082 -3.229 -1.397 1.00 95.38 77 LEU A N 1
ATOM 621 C CA . LEU A 1 77 ? 3.646 -2.138 -0.594 1.00 95.38 77 LEU A CA 1
ATOM 622 C C . LEU A 1 77 ? 3.501 -0.795 -1.318 1.00 95.38 77 LEU A C 1
ATOM 624 O O . LEU A 1 77 ? 3.049 0.181 -0.731 1.00 95.38 77 LEU A O 1
ATOM 628 N N . MET A 1 78 ? 3.813 -0.757 -2.616 1.00 95.50 78 MET A N 1
ATOM 629 C CA . MET A 1 78 ? 3.653 0.460 -3.416 1.00 95.50 78 MET A CA 1
ATOM 630 C C . MET A 1 78 ? 2.189 0.877 -3.540 1.00 95.50 78 MET A C 1
ATOM 632 O O . MET A 1 78 ? 1.895 2.067 -3.503 1.00 95.50 78 MET A O 1
ATOM 636 N N . LEU A 1 79 ? 1.265 -0.082 -3.665 1.00 95.38 79 LEU A N 1
ATOM 637 C CA . LEU A 1 79 ? -0.168 0.210 -3.681 1.00 95.38 79 LEU A CA 1
ATOM 638 C C . LEU A 1 79 ? -0.639 0.763 -2.331 1.00 95.38 79 LEU A C 1
ATOM 640 O O . LEU A 1 79 ? -1.393 1.732 -2.312 1.00 95.38 79 LEU A O 1
ATOM 644 N N . ALA A 1 80 ? -0.175 0.181 -1.223 1.00 95.50 80 ALA A N 1
ATOM 645 C CA . ALA A 1 80 ? -0.467 0.661 0.122 1.00 95.50 80 ALA A CA 1
ATOM 646 C C . ALA A 1 80 ? 0.005 2.111 0.302 1.00 95.50 80 ALA A C 1
ATOM 648 O O . ALA A 1 80 ? -0.798 2.956 0.679 1.00 95.50 80 ALA A O 1
ATOM 649 N N . ASN A 1 81 ? 1.250 2.424 -0.067 1.00 95.19 81 ASN A N 1
ATOM 650 C CA . ASN A 1 81 ? 1.767 3.793 0.006 1.00 95.19 81 ASN A CA 1
ATOM 651 C C . ASN A 1 81 ? 1.032 4.756 -0.914 1.00 95.19 81 ASN A C 1
ATOM 653 O O . ASN A 1 81 ? 0.693 5.862 -0.509 1.00 95.19 81 ASN A O 1
ATOM 657 N N . TYR A 1 82 ? 0.767 4.333 -2.152 1.00 94.19 82 TYR A N 1
ATOM 658 C CA . TYR A 1 82 ? -0.017 5.124 -3.088 1.00 94.19 82 TYR A CA 1
ATOM 659 C C . TYR A 1 82 ? -1.365 5.489 -2.468 1.00 94.19 82 TYR A C 1
ATOM 661 O O . TYR A 1 82 ? -1.757 6.636 -2.582 1.00 94.19 82 TYR A O 1
ATOM 669 N N . LEU A 1 83 ? -2.041 4.571 -1.771 1.00 93.62 83 LEU A N 1
ATOM 670 C CA . LEU A 1 83 ? -3.327 4.811 -1.110 1.00 93.62 83 LEU A CA 1
ATOM 671 C C . LEU A 1 83 ? -3.232 5.651 0.175 1.00 93.62 83 LEU A C 1
ATOM 673 O O . LEU A 1 83 ? -4.136 6.443 0.441 1.00 93.62 83 LEU A O 1
ATOM 677 N N . SER A 1 84 ? -2.187 5.477 0.983 1.00 93.12 84 SER A N 1
ATOM 678 C CA . SER A 1 84 ? -2.073 6.135 2.291 1.00 93.12 84 SER A CA 1
ATOM 679 C C . SER A 1 84 ? -1.490 7.546 2.212 1.00 93.12 84 SER A C 1
ATOM 681 O O . SER A 1 84 ? -1.890 8.411 2.987 1.00 93.12 84 SER A O 1
ATOM 683 N N . LEU A 1 85 ? -0.571 7.798 1.279 1.00 92.12 85 LEU A N 1
ATOM 684 C CA . LEU A 1 85 ? 0.119 9.079 1.122 1.00 92.12 85 LEU A CA 1
ATOM 685 C C . LEU A 1 85 ? -0.650 10.038 0.209 1.00 92.12 85 LEU A C 1
ATOM 687 O O . LEU A 1 85 ? -1.491 9.625 -0.598 1.00 92.12 85 LEU A O 1
ATOM 691 N N . LYS A 1 86 ? -0.364 11.333 0.342 1.00 91.31 86 LYS A N 1
ATOM 692 C CA . LYS A 1 86 ? -0.910 12.380 -0.523 1.00 91.31 86 LYS A CA 1
ATOM 693 C C . LYS A 1 86 ? -0.123 12.472 -1.833 1.00 91.31 86 LYS A C 1
ATOM 695 O O . LYS A 1 86 ? 1.070 12.175 -1.848 1.00 91.31 86 LYS A O 1
ATOM 700 N N . PRO A 1 87 ? -0.745 12.922 -2.937 1.00 88.06 87 PRO A N 1
ATOM 701 C CA . PRO A 1 87 ? -0.043 13.098 -4.209 1.00 88.06 87 PRO A CA 1
ATOM 702 C C . PRO A 1 87 ? 1.175 14.029 -4.134 1.00 88.06 87 PRO A C 1
ATOM 704 O 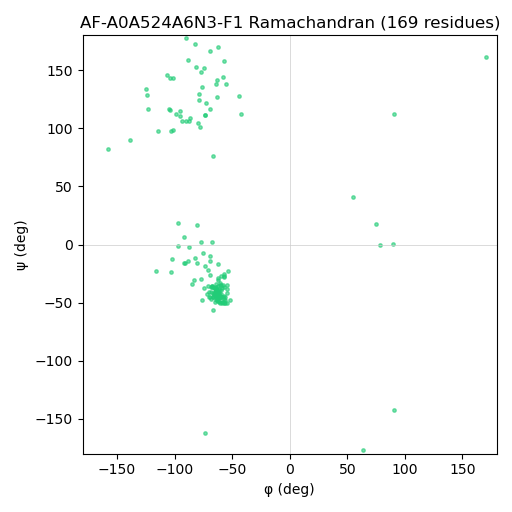O . PRO A 1 87 ? 2.100 13.876 -4.930 1.00 88.06 87 PRO A O 1
ATOM 707 N N . GLU A 1 88 ? 1.168 14.988 -3.205 1.00 89.00 88 GLU A N 1
ATOM 708 C CA . GLU A 1 88 ? 2.236 15.973 -3.015 1.00 89.00 88 GLU A CA 1
ATOM 709 C C . GLU A 1 88 ? 3.410 15.438 -2.185 1.00 89.00 88 GLU A C 1
ATOM 711 O O . GLU A 1 88 ? 4.462 16.079 -2.148 1.00 89.00 88 GLU A O 1
ATOM 716 N N . ASP A 1 89 ? 3.254 14.280 -1.535 1.00 91.06 89 ASP A N 1
ATOM 717 C CA . ASP A 1 89 ? 4.315 13.707 -0.715 1.00 91.06 89 ASP A CA 1
ATOM 718 C C . ASP A 1 89 ? 5.529 13.344 -1.604 1.00 91.06 89 ASP A C 1
ATOM 720 O O . ASP A 1 89 ? 5.357 12.828 -2.724 1.00 91.06 89 ASP A O 1
ATOM 724 N N . PRO A 1 90 ? 6.773 13.616 -1.153 1.00 91.19 90 PRO A N 1
ATOM 725 C CA . PRO A 1 90 ? 7.980 13.391 -1.951 1.00 91.19 90 PRO A CA 1
ATOM 726 C C . PRO A 1 90 ? 8.105 11.960 -2.480 1.00 91.19 90 PRO A C 1
ATOM 728 O O . PRO A 1 90 ? 8.507 11.753 -3.627 1.00 91.19 90 PRO A O 1
ATOM 731 N N . GLU A 1 91 ? 7.711 10.978 -1.672 1.00 91.56 91 GLU A N 1
ATOM 732 C CA . GLU A 1 91 ? 7.769 9.556 -1.993 1.00 91.56 91 GLU A CA 1
ATOM 733 C C . GLU A 1 91 ? 6.835 9.202 -3.163 1.00 91.56 91 GLU A C 1
ATOM 735 O O . GLU A 1 91 ? 7.215 8.472 -4.084 1.00 91.56 91 GLU A O 1
ATOM 740 N N . VAL A 1 92 ? 5.628 9.776 -3.179 1.00 91.31 92 VAL A N 1
ATOM 741 C CA . VAL A 1 92 ? 4.642 9.602 -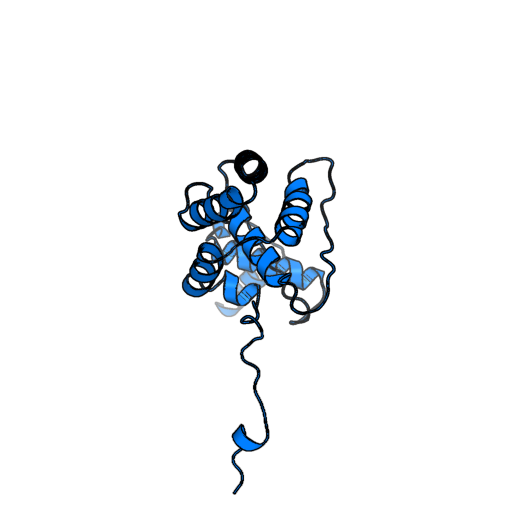4.258 1.00 91.31 92 VAL A CA 1
ATOM 742 C C . VAL A 1 92 ? 5.100 10.307 -5.531 1.00 91.31 92 VAL A C 1
ATOM 744 O O . VAL A 1 92 ? 5.006 9.750 -6.628 1.00 91.31 92 VAL A O 1
ATOM 747 N N . THR A 1 93 ? 5.666 11.504 -5.392 1.00 91.75 93 THR A N 1
ATOM 748 C CA . THR A 1 93 ? 6.239 12.247 -6.519 1.00 91.75 93 THR A CA 1
ATOM 749 C C . THR A 1 93 ? 7.390 11.471 -7.166 1.00 91.75 93 THR A C 1
ATOM 751 O O . THR A 1 93 ? 7.428 11.323 -8.390 1.00 91.75 93 THR A O 1
ATOM 754 N N . ALA A 1 94 ? 8.303 10.913 -6.365 1.00 92.81 94 ALA A N 1
ATOM 755 C CA . ALA A 1 94 ? 9.396 10.072 -6.849 1.00 92.81 94 ALA A CA 1
ATOM 756 C C . ALA A 1 94 ? 8.875 8.822 -7.575 1.00 92.81 94 ALA A C 1
ATOM 758 O O . ALA A 1 94 ? 9.323 8.518 -8.683 1.00 92.81 94 ALA A O 1
ATOM 759 N N . PHE A 1 95 ? 7.873 8.147 -7.004 1.00 93.62 95 PHE A N 1
ATOM 760 C CA . PHE A 1 95 ? 7.216 6.998 -7.625 1.00 93.62 95 PHE A CA 1
ATOM 761 C C . PHE A 1 95 ? 6.656 7.325 -9.019 1.00 93.62 95 PHE A C 1
ATOM 763 O O . PHE A 1 95 ? 6.915 6.591 -9.979 1.00 93.62 95 PHE A O 1
ATOM 770 N N . PHE A 1 96 ? 5.937 8.443 -9.168 1.00 93.12 96 PHE A N 1
ATOM 771 C CA . PHE A 1 96 ? 5.411 8.862 -10.471 1.00 93.12 96 PHE A CA 1
ATOM 772 C C . PHE A 1 96 ? 6.508 9.270 -11.452 1.00 93.12 96 PHE A C 1
ATOM 774 O O . PHE A 1 96 ? 6.408 8.935 -12.631 1.00 93.12 96 PHE A O 1
ATOM 781 N N . ASN A 1 97 ? 7.579 9.918 -10.990 1.00 93.44 97 ASN A N 1
ATOM 782 C CA . ASN A 1 97 ? 8.725 10.244 -11.839 1.00 93.44 97 ASN A CA 1
ATOM 783 C C . ASN A 1 97 ? 9.377 8.971 -12.401 1.00 93.44 97 ASN A C 1
ATOM 785 O O . ASN A 1 97 ? 9.646 8.887 -13.600 1.00 93.44 97 ASN A O 1
ATOM 789 N N . HIS A 1 98 ? 9.583 7.952 -11.564 1.00 93.88 98 HIS A N 1
ATOM 790 C CA . HIS A 1 98 ? 10.135 6.659 -11.981 1.00 93.88 98 HIS A CA 1
ATOM 791 C C . HIS A 1 98 ? 9.216 5.906 -12.938 1.00 93.88 98 HIS A C 1
ATOM 793 O O . HIS A 1 98 ? 9.680 5.323 -13.921 1.00 93.88 98 HIS A O 1
ATOM 799 N N . TRP A 1 99 ? 7.907 5.968 -12.707 1.00 93.81 99 TRP A N 1
ATOM 800 C CA . TRP A 1 99 ? 6.927 5.443 -13.648 1.00 93.81 99 TRP A CA 1
ATOM 801 C C . TRP A 1 99 ? 6.985 6.171 -14.999 1.00 93.81 99 TRP A C 1
ATOM 803 O O . TRP A 1 99 ? 7.070 5.535 -16.056 1.00 93.81 99 TRP A O 1
ATOM 813 N N . GLY A 1 100 ? 6.982 7.505 -14.966 1.00 94.31 100 GLY A N 1
ATOM 814 C CA . GLY A 1 100 ? 6.935 8.382 -16.132 1.00 94.31 100 GLY A CA 1
ATOM 815 C C . GLY A 1 100 ? 8.139 8.233 -17.059 1.00 94.31 100 GLY A C 1
ATOM 816 O O . GLY A 1 100 ? 7.988 8.342 -18.269 1.00 94.31 100 GLY A O 1
ATOM 817 N N . GLN A 1 101 ? 9.312 7.852 -16.540 1.00 94.31 101 GLN A N 1
ATOM 818 C CA . GLN A 1 101 ? 10.481 7.525 -17.374 1.00 94.31 101 GLN A CA 1
ATOM 819 C C . GLN A 1 101 ? 10.213 6.406 -18.395 1.00 94.31 101 GLN A C 1
ATOM 821 O O . GLN A 1 101 ? 10.911 6.303 -19.404 1.00 94.31 101 GLN A O 1
ATOM 826 N N . ARG A 1 102 ? 9.241 5.526 -18.126 1.00 92.62 102 ARG A N 1
ATOM 827 C CA . ARG A 1 102 ? 8.908 4.379 -18.984 1.00 92.62 102 ARG A CA 1
ATOM 828 C C . ARG A 1 102 ? 7.508 4.445 -19.584 1.00 92.62 102 ARG A C 1
ATOM 830 O O . ARG A 1 102 ? 7.260 3.721 -20.547 1.00 92.62 102 ARG A O 1
ATOM 837 N N . ASP A 1 103 ? 6.592 5.191 -18.976 1.00 93.94 103 ASP A N 1
ATOM 838 C CA . ASP A 1 103 ? 5.204 5.367 -19.422 1.00 93.94 103 ASP A CA 1
ATOM 839 C C . ASP A 1 103 ? 4.619 6.672 -18.852 1.00 93.94 103 ASP A C 1
ATOM 841 O O . ASP A 1 103 ? 3.946 6.649 -17.817 1.00 93.94 103 ASP A O 1
ATOM 845 N N . PRO A 1 104 ? 4.909 7.817 -19.500 1.00 94.12 104 PRO A N 1
ATOM 846 C CA . PRO A 1 104 ? 4.394 9.122 -19.086 1.00 94.12 104 PRO A CA 1
ATOM 847 C C . PRO A 1 104 ? 2.862 9.158 -19.031 1.00 94.12 104 PRO A C 1
ATOM 849 O O . PRO A 1 104 ? 2.286 9.618 -18.048 1.00 94.12 104 PRO A O 1
ATOM 852 N N . ASP A 1 105 ? 2.199 8.605 -20.050 1.00 93.38 105 ASP A N 1
ATOM 853 C CA . ASP A 1 105 ? 0.738 8.634 -20.171 1.00 93.38 105 ASP A CA 1
ATOM 854 C C . ASP A 1 105 ? 0.052 7.835 -19.054 1.00 93.38 105 ASP A C 1
ATOM 856 O O . ASP A 1 105 ? -0.980 8.248 -18.519 1.00 93.38 105 ASP A O 1
ATOM 860 N N . GLY A 1 106 ? 0.602 6.672 -18.692 1.00 92.25 106 GLY A N 1
ATOM 861 C CA . GLY A 1 106 ? 0.101 5.867 -17.582 1.00 92.25 106 GLY A CA 1
ATOM 862 C C . GLY A 1 106 ? 0.333 6.517 -16.220 1.00 92.25 106 GLY A C 1
ATOM 863 O O . GLY A 1 106 ? -0.552 6.433 -15.366 1.00 92.25 106 GLY A O 1
ATOM 864 N N . ALA A 1 107 ? 1.467 7.202 -16.027 1.00 92.81 107 ALA A N 1
ATOM 865 C CA . ALA A 1 107 ? 1.742 7.950 -14.799 1.00 92.81 107 ALA A CA 1
ATOM 866 C C . ALA A 1 107 ? 0.706 9.063 -14.586 1.00 92.81 107 ALA A C 1
ATOM 868 O O . ALA A 1 107 ? 0.092 9.131 -13.523 1.00 92.81 107 ALA A O 1
ATOM 869 N N . GLU A 1 108 ? 0.442 9.869 -15.617 1.00 92.38 108 GLU A N 1
ATOM 870 C CA . GLU A 1 108 ? -0.553 10.947 -15.558 1.00 92.38 108 GLU A CA 1
ATOM 871 C C . GLU A 1 108 ? -1.967 10.414 -15.290 1.00 92.38 108 GLU A C 1
ATOM 873 O O . GLU A 1 108 ? -2.690 10.936 -14.440 1.00 92.38 108 GLU A O 1
ATOM 878 N N . LYS A 1 109 ? -2.365 9.310 -15.936 1.00 91.44 109 LYS A N 1
ATOM 879 C CA . LYS A 1 109 ? -3.660 8.662 -15.659 1.00 91.44 109 LYS A CA 1
ATOM 880 C C . LYS A 1 109 ? -3.784 8.209 -14.204 1.00 91.44 109 LYS A C 1
ATOM 882 O O . LYS A 1 109 ? -4.825 8.430 -13.590 1.00 91.44 109 LYS A O 1
ATOM 887 N N . LEU A 1 110 ? -2.746 7.577 -13.654 1.00 90.94 110 LEU A N 1
ATOM 888 C CA . LEU A 1 110 ? -2.742 7.116 -12.262 1.00 90.94 110 LEU A CA 1
ATOM 889 C C . LEU A 1 110 ? -2.733 8.270 -11.261 1.00 90.94 110 LEU A C 1
ATOM 891 O O . LEU A 1 110 ? -3.367 8.161 -10.210 1.00 90.94 110 LEU A O 1
ATOM 895 N N . ARG A 1 111 ? -2.041 9.363 -11.587 1.00 89.81 111 ARG A N 1
ATOM 896 C CA . ARG A 1 111 ? -2.021 10.582 -10.780 1.00 89.81 111 ARG A CA 1
ATOM 897 C C . ARG A 1 111 ? -3.402 11.226 -10.720 1.00 89.81 111 ARG A C 1
ATOM 899 O O . ARG A 1 111 ? -3.892 11.496 -9.632 1.00 89.81 111 ARG A O 1
ATOM 906 N N . ASN A 1 112 ? -4.066 11.370 -11.865 1.00 89.75 112 ASN A N 1
ATOM 907 C CA . ASN A 1 112 ? -5.417 11.932 -11.935 1.00 89.75 112 ASN A CA 1
ATOM 908 C C . ASN A 1 112 ? -6.455 11.063 -11.212 1.00 89.75 112 ASN A C 1
ATOM 910 O O . ASN A 1 112 ? -7.363 11.586 -10.573 1.00 89.75 112 ASN A O 1
ATOM 914 N N . LEU A 1 113 ? -6.314 9.735 -11.280 1.00 88.19 113 LEU A N 1
ATOM 915 C CA . LEU A 1 113 ? -7.218 8.806 -10.598 1.00 88.19 113 LEU A CA 1
ATOM 916 C C . LEU A 1 113 ? -7.078 8.845 -9.068 1.00 88.19 113 LEU A C 1
ATOM 918 O O . LEU A 1 113 ? -8.030 8.516 -8.365 1.00 88.19 113 LEU A O 1
ATOM 922 N N . ARG A 1 114 ? -5.907 9.234 -8.550 1.00 84.94 114 ARG A N 1
ATOM 923 C CA . ARG A 1 114 ? -5.604 9.183 -7.116 1.00 84.94 114 ARG A CA 1
ATOM 924 C C . ARG A 1 114 ? -6.488 10.113 -6.280 1.00 84.94 114 ARG A C 1
ATOM 926 O O . ARG A 1 114 ? -6.799 9.768 -5.138 1.00 84.94 114 ARG A O 1
ATOM 933 N N . GLY A 1 115 ? -6.862 11.269 -6.831 1.00 83.81 115 GLY A N 1
ATOM 934 C CA . GLY A 1 115 ? -7.489 12.362 -6.083 1.00 83.81 115 GLY A CA 1
ATOM 935 C C . GLY A 1 115 ? -6.572 12.955 -5.001 1.00 83.81 115 GLY A C 1
ATOM 936 O O . GLY A 1 115 ? -5.424 12.549 -4.858 1.00 83.81 115 GLY A O 1
ATOM 937 N N . GLU A 1 116 ? -7.084 13.912 -4.225 1.00 81.56 116 GLU A N 1
ATOM 938 C CA . GLU A 1 116 ? -6.304 14.675 -3.225 1.00 81.56 116 GLU A CA 1
ATOM 939 C C . GLU A 1 116 ? -6.314 14.045 -1.814 1.00 81.56 116 GLU A C 1
ATOM 941 O O . GLU A 1 116 ? -5.516 14.396 -0.944 1.00 81.56 116 GLU A O 1
ATOM 946 N N . GLY A 1 117 ? -7.243 13.120 -1.553 1.00 84.94 117 GLY A N 1
ATOM 947 C CA . GLY A 1 117 ? -7.464 12.542 -0.224 1.00 84.94 117 GLY A CA 1
ATOM 948 C C . GLY A 1 117 ? -6.501 11.409 0.136 1.00 84.94 117 GLY A C 1
ATOM 949 O O . GLY A 1 117 ? -5.776 10.891 -0.706 1.00 84.94 117 GLY A O 1
ATOM 950 N N . ARG A 1 118 ? -6.546 10.948 1.388 1.00 90.25 118 ARG A N 1
ATOM 951 C CA . ARG A 1 118 ? -5.863 9.726 1.851 1.00 90.25 118 ARG A CA 1
ATOM 952 C C . ARG A 1 118 ? -6.878 8.613 2.082 1.00 90.25 118 ARG A C 1
ATOM 954 O O . ARG A 1 118 ? -7.998 8.890 2.506 1.00 90.25 118 ARG A O 1
ATOM 961 N N . TYR A 1 119 ? -6.481 7.372 1.824 1.00 91.31 119 TYR A N 1
ATOM 962 C CA . TYR A 1 119 ? -7.261 6.194 2.186 1.00 91.31 119 TYR A CA 1
ATOM 963 C C .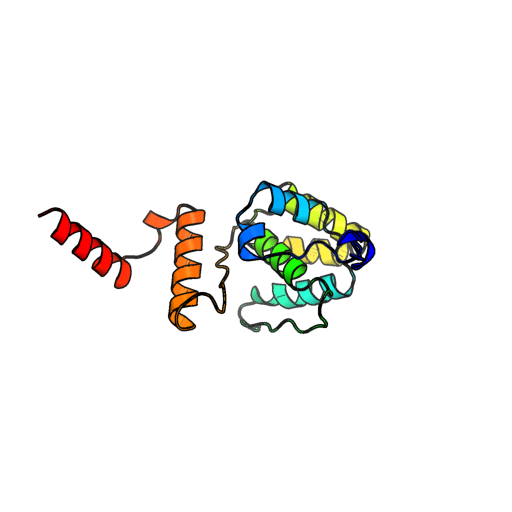 TYR A 1 119 ? -6.692 5.558 3.452 1.00 91.31 119 TYR A C 1
ATOM 965 O O . TYR A 1 119 ? -5.478 5.482 3.633 1.00 91.31 119 TYR A O 1
ATOM 973 N N . LEU A 1 120 ? -7.579 5.049 4.307 1.00 92.69 120 LEU A N 1
ATOM 974 C CA . LEU A 1 120 ? -7.178 4.217 5.433 1.00 92.69 120 LEU A CA 1
ATOM 975 C C . LEU A 1 120 ? -6.766 2.837 4.910 1.00 92.69 120 LEU A C 1
ATOM 977 O O . LEU A 1 120 ? -7.602 2.071 4.430 1.00 92.69 120 LEU A O 1
ATOM 981 N N . VAL A 1 121 ? -5.475 2.520 4.998 1.00 95.06 121 VAL A N 1
ATOM 982 C CA . VAL A 1 121 ? -4.944 1.219 4.576 1.00 95.06 121 VAL A CA 1
ATOM 983 C C . VAL A 1 121 ? -4.844 0.283 5.776 1.00 95.06 121 VAL A C 1
ATOM 985 O O . VAL A 1 121 ? -4.045 0.512 6.690 1.00 95.06 121 VAL A O 1
ATOM 988 N N . ALA A 1 122 ? -5.642 -0.783 5.745 1.00 94.19 122 ALA A N 1
ATOM 989 C CA . ALA A 1 122 ? -5.623 -1.878 6.708 1.00 94.19 122 ALA A CA 1
ATOM 990 C C . ALA A 1 122 ? -4.942 -3.104 6.088 1.00 94.19 122 ALA A C 1
ATOM 992 O O . ALA A 1 122 ? -5.424 -3.663 5.101 1.00 94.19 122 ALA A O 1
ATOM 993 N N . LEU A 1 123 ? -3.801 -3.508 6.649 1.00 93.44 123 LEU A N 1
ATOM 994 C CA . LEU A 1 123 ? -3.026 -4.652 6.170 1.00 93.44 123 LEU A CA 1
ATOM 995 C C . LEU A 1 123 ? -3.335 -5.875 7.035 1.00 93.44 123 LEU A C 1
ATOM 997 O O . LEU A 1 123 ? -2.996 -5.908 8.214 1.00 93.44 123 LEU A O 1
ATOM 1001 N N . GLY A 1 124 ? -3.993 -6.871 6.441 1.00 89.25 124 GLY A N 1
ATOM 1002 C CA . GLY A 1 124 ? -4.294 -8.137 7.106 1.00 89.25 124 GLY A CA 1
ATOM 1003 C C . GLY A 1 124 ? -3.086 -9.068 7.132 1.00 89.25 124 GLY A C 1
ATOM 1004 O O . GLY A 1 124 ? -2.486 -9.337 6.090 1.00 89.25 124 GLY A O 1
ATOM 1005 N N . GLU A 1 125 ? -2.760 -9.592 8.312 1.00 83.12 125 GLU A N 1
ATOM 1006 C CA . GLU A 1 125 ? -1.718 -10.601 8.490 1.00 83.12 125 GLU A CA 1
ATOM 1007 C C . GLU A 1 125 ? -2.347 -11.990 8.647 1.00 83.12 125 GLU A C 1
ATOM 1009 O O . GLU A 1 125 ? -2.843 -12.361 9.713 1.00 83.12 125 GLU A O 1
ATOM 1014 N N . TYR A 1 126 ? -2.367 -12.746 7.548 1.00 72.75 126 TYR A N 1
ATOM 1015 C CA . TYR A 1 126 ? -2.954 -14.083 7.519 1.00 72.75 126 TYR A CA 1
ATOM 1016 C C . TYR A 1 126 ? -2.029 -15.109 8.181 1.00 72.75 126 TYR A C 1
ATOM 1018 O O . TYR A 1 126 ? -0.832 -15.146 7.900 1.00 72.75 126 TYR A O 1
ATOM 1026 N N . GLY A 1 127 ? -2.596 -15.981 9.018 1.00 70.12 127 GLY A N 1
ATOM 1027 C CA . GLY A 1 127 ? -1.856 -17.043 9.712 1.00 70.12 127 GLY A CA 1
ATOM 1028 C C . GLY A 1 127 ? -1.276 -16.645 11.073 1.00 70.12 127 GLY A C 1
ATOM 1029 O O . GLY A 1 127 ? -0.668 -17.486 11.730 1.00 70.12 127 GLY A O 1
ATOM 1030 N N . VAL A 1 128 ? -1.489 -15.404 11.520 1.00 66.44 128 VAL A N 1
ATOM 1031 C CA . VAL A 1 128 ? -1.189 -14.961 12.887 1.00 66.44 128 VAL A CA 1
ATOM 1032 C C . VAL A 1 128 ? -2.508 -14.883 13.666 1.00 66.44 128 VAL A C 1
ATOM 1034 O O . VAL A 1 128 ? -3.250 -13.908 13.556 1.00 66.44 128 VAL A O 1
ATOM 1037 N N . GLY A 1 129 ? -2.824 -15.925 14.438 1.00 63.69 129 GLY A N 1
ATOM 1038 C CA . GLY A 1 129 ? -4.011 -15.974 15.304 1.00 63.69 129 GLY A CA 1
ATOM 1039 C C . GLY A 1 129 ? -5.275 -16.553 14.654 1.00 63.69 129 GLY A C 1
ATOM 1040 O O . GLY A 1 129 ? -5.197 -17.542 13.927 1.00 63.69 129 GLY A O 1
ATOM 1041 N N . ASP A 1 130 ? -6.411 -15.949 15.007 1.00 68.25 130 ASP A N 1
ATOM 1042 C CA . ASP A 1 130 ? -7.782 -16.471 14.885 1.00 68.25 130 ASP A CA 1
ATOM 1043 C C . ASP A 1 130 ? -8.344 -16.492 13.441 1.00 68.25 130 ASP A C 1
ATOM 1045 O O . ASP A 1 130 ? -7.605 -16.443 12.457 1.00 68.25 130 ASP A O 1
ATOM 1049 N N . ASP A 1 131 ? -9.669 -16.607 13.299 1.00 85.94 131 ASP A N 1
ATOM 1050 C CA . ASP A 1 131 ? -10.360 -16.650 12.007 1.00 85.94 131 ASP A CA 1
ATOM 1051 C C . ASP A 1 131 ? -10.202 -15.371 11.153 1.00 85.94 131 ASP A C 1
ATOM 1053 O O . ASP A 1 131 ? -9.671 -14.336 11.566 1.00 85.94 131 ASP A O 1
AT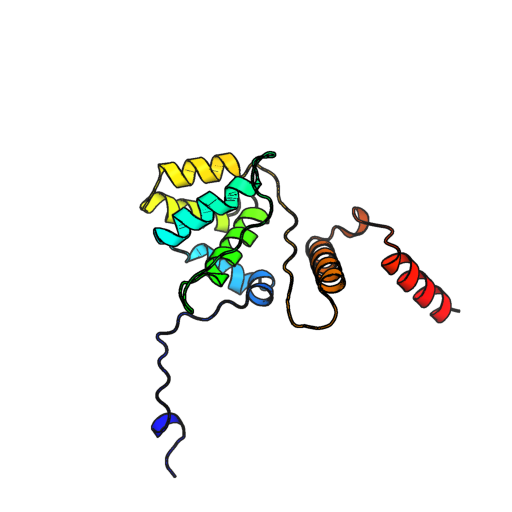OM 1057 N N . PHE A 1 132 ? -10.645 -15.459 9.895 1.00 86.19 132 PHE A N 1
ATOM 1058 C CA . PHE A 1 132 ? -10.520 -14.376 8.917 1.00 86.19 132 PHE A CA 1
ATOM 1059 C C . PHE A 1 132 ? -11.218 -13.083 9.360 1.00 86.19 132 PHE A C 1
ATOM 1061 O O . PHE A 1 132 ? -10.686 -11.994 9.135 1.00 86.19 132 PHE A O 1
ATOM 1068 N N . ASP A 1 133 ? -12.376 -13.199 10.009 1.00 86.50 133 ASP A N 1
ATOM 1069 C CA . ASP A 1 133 ? -13.162 -12.052 10.460 1.00 86.50 133 ASP A CA 1
ATOM 1070 C C . ASP A 1 133 ? -12.411 -11.289 11.559 1.00 86.50 133 ASP A C 1
ATOM 1072 O O . ASP A 1 133 ? -12.245 -10.067 11.480 1.00 86.50 133 ASP A O 1
ATOM 1076 N N . SER A 1 134 ? -11.851 -12.018 12.527 1.00 84.69 134 SER A N 1
ATOM 1077 C CA . SER A 1 134 ? -11.018 -11.464 13.599 1.00 84.69 134 SER A CA 1
ATOM 1078 C C . SER A 1 134 ? -9.752 -10.800 13.050 1.00 84.69 134 SER A C 1
ATOM 1080 O O . SER A 1 134 ? -9.368 -9.713 13.489 1.00 84.69 134 SER A O 1
ATOM 1082 N N . MET A 1 135 ? -9.124 -11.406 12.036 1.00 88.50 135 MET A N 1
ATOM 1083 C CA . MET A 1 135 ? -7.970 -10.822 11.346 1.00 88.50 135 MET A CA 1
ATOM 1084 C C . MET A 1 135 ? -8.319 -9.480 10.684 1.00 88.50 135 MET A C 1
ATOM 1086 O O . MET A 1 135 ? -7.543 -8.528 10.806 1.00 88.50 135 MET A O 1
ATOM 1090 N N . ILE A 1 136 ? -9.464 -9.380 9.996 1.00 89.00 136 ILE A N 1
ATOM 1091 C CA . ILE A 1 136 ? -9.911 -8.120 9.380 1.00 89.00 136 ILE A CA 1
ATOM 1092 C C . ILE A 1 136 ? -10.119 -7.047 10.447 1.00 89.00 136 ILE A C 1
ATOM 1094 O O . ILE A 1 136 ? -9.599 -5.941 10.295 1.00 89.00 136 ILE A O 1
ATOM 1098 N N . LEU A 1 137 ? -10.855 -7.359 11.518 1.00 86.88 137 LEU A N 1
ATOM 1099 C CA . LEU A 1 137 ? -11.148 -6.393 12.580 1.00 86.88 137 LEU A CA 1
ATOM 1100 C C . LEU A 1 137 ? -9.865 -5.849 13.208 1.00 86.88 137 LEU A C 1
ATOM 1102 O O . LEU A 1 137 ? -9.708 -4.635 13.328 1.00 86.88 137 LEU A O 1
ATOM 1106 N N . ARG A 1 138 ? -8.907 -6.730 13.512 1.00 87.00 138 ARG A N 1
ATOM 1107 C CA . ARG A 1 138 ? -7.600 -6.340 14.050 1.00 87.00 138 ARG A CA 1
ATOM 1108 C C . ARG A 1 138 ? -6.803 -5.471 13.078 1.00 87.00 138 ARG A C 1
ATOM 1110 O O . ARG A 1 138 ? -6.200 -4.490 13.499 1.00 87.00 138 ARG A O 1
ATOM 1117 N N . ALA A 1 139 ? -6.802 -5.796 11.785 1.00 91.06 139 ALA A N 1
ATOM 1118 C CA . ALA A 1 139 ? -6.096 -5.006 10.773 1.00 91.06 139 ALA A CA 1
ATOM 1119 C C . ALA A 1 139 ? -6.669 -3.589 10.637 1.00 91.06 139 ALA A C 1
ATOM 1121 O O . ALA A 1 139 ? -5.925 -2.623 10.459 1.00 91.06 139 ALA A O 1
ATOM 1122 N N . VAL A 1 140 ? -7.994 -3.466 10.723 1.00 91.06 140 VAL A N 1
ATOM 1123 C CA . VAL A 1 140 ? -8.689 -2.179 10.692 1.00 91.06 140 VAL A CA 1
ATOM 1124 C C . VAL A 1 140 ? -8.414 -1.385 11.969 1.00 91.06 140 VAL A C 1
ATOM 1126 O O . VAL A 1 140 ? -8.056 -0.213 11.873 1.00 91.06 140 VAL A O 1
ATOM 1129 N N . GLN A 1 141 ? -8.486 -2.023 13.140 1.00 86.56 141 GLN A N 1
ATOM 1130 C CA . GLN A 1 141 ? -8.132 -1.405 14.420 1.00 86.56 141 GLN A CA 1
ATOM 1131 C C . GLN A 1 141 ? -6.693 -0.873 14.414 1.00 86.56 141 GLN A C 1
ATOM 1133 O O . GLN A 1 141 ? -6.475 0.305 14.685 1.00 86.56 141 GLN A O 1
ATOM 1138 N N . ALA A 1 142 ? -5.726 -1.696 14.003 1.00 89.31 142 ALA A N 1
ATOM 1139 C CA . ALA A 1 142 ? -4.327 -1.287 13.910 1.00 89.31 142 ALA A CA 1
ATOM 1140 C C . ALA A 1 142 ? -4.123 -0.107 12.942 1.00 89.31 142 ALA A C 1
ATOM 1142 O O . ALA A 1 142 ? -3.280 0.756 13.177 1.00 89.31 142 ALA A O 1
ATOM 1143 N N . ALA A 1 143 ? -4.896 -0.038 11.852 1.00 92.62 143 ALA A N 1
ATOM 1144 C CA . ALA A 1 143 ? -4.841 1.094 10.932 1.00 92.62 143 ALA A CA 1
ATOM 1145 C C . ALA A 1 143 ? -5.389 2.386 11.558 1.00 92.62 143 ALA A C 1
ATOM 1147 O O . ALA A 1 143 ? -4.804 3.443 11.355 1.00 92.62 143 ALA A O 1
ATOM 1148 N N . ILE A 1 144 ? -6.479 2.311 12.321 1.00 89.12 144 ILE A N 1
ATOM 1149 C CA . ILE A 1 144 ? -7.066 3.464 13.027 1.00 89.12 144 ILE A CA 1
ATOM 1150 C C . ILE A 1 144 ? -6.109 3.991 14.083 1.00 89.12 144 ILE A C 1
ATOM 1152 O O . ILE A 1 144 ? -5.908 5.198 14.166 1.00 89.12 144 ILE A O 1
ATOM 1156 N N . GLU A 1 145 ? -5.518 3.089 14.867 1.00 88.25 145 GLU A N 1
ATOM 1157 C CA . GLU A 1 145 ? -4.544 3.440 15.897 1.00 88.25 145 GLU A CA 1
ATOM 1158 C C . GLU A 1 145 ? -3.322 4.126 15.283 1.00 88.25 145 GLU A C 1
ATOM 1160 O O . GLU A 1 145 ? -2.900 5.172 15.769 1.00 88.25 145 GLU A O 1
ATOM 1165 N N . ARG A 1 146 ? -2.809 3.587 14.168 1.00 90.38 146 ARG A N 1
ATOM 1166 C CA . ARG A 1 146 ? -1.675 4.159 13.428 1.00 90.38 146 ARG A CA 1
ATOM 1167 C C . ARG A 1 146 ? -1.956 5.561 12.884 1.00 90.38 146 ARG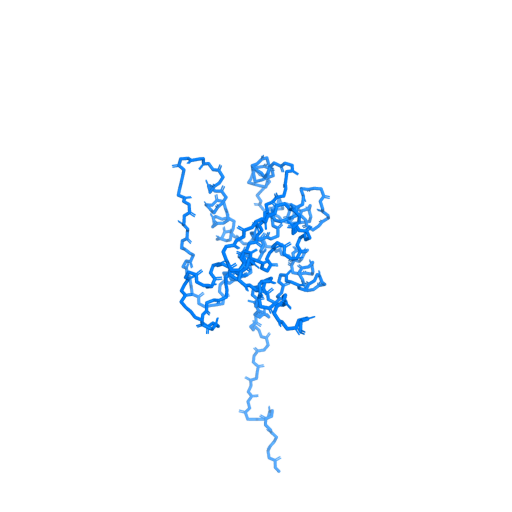 A C 1
ATOM 1169 O O . ARG A 1 146 ? -1.051 6.385 12.865 1.00 90.38 146 ARG A O 1
ATOM 1176 N N . GLU A 1 147 ? -3.166 5.813 12.390 1.00 89.94 147 GLU A N 1
ATOM 1177 C CA . GLU A 1 147 ? -3.546 7.110 11.807 1.00 89.94 147 GLU A CA 1
ATOM 1178 C C . GLU A 1 147 ? -4.170 8.076 12.832 1.00 89.94 147 GLU A C 1
ATOM 1180 O O . GLU A 1 147 ? -4.653 9.137 12.439 1.00 89.94 147 GLU A O 1
ATOM 1185 N N . GLU A 1 148 ? -4.182 7.711 14.120 1.00 88.19 148 GLU A N 1
ATOM 1186 C CA . GLU A 1 148 ? -4.751 8.502 15.221 1.00 88.19 148 GLU A CA 1
ATOM 1187 C C . GLU A 1 148 ? -6.231 8.889 14.996 1.00 88.19 148 GLU A C 1
ATOM 1189 O O . GLU A 1 148 ? -6.672 10.006 15.265 1.00 88.19 148 GLU A O 1
ATOM 1194 N N . LEU A 1 149 ? -7.025 7.949 14.467 1.00 84.38 149 LEU A N 1
ATOM 1195 C CA . LEU A 1 149 ? -8.438 8.156 14.117 1.00 84.38 149 LEU A CA 1
ATOM 1196 C C . LEU A 1 149 ? -9.421 7.677 15.202 1.00 84.38 149 LEU A C 1
ATOM 1198 O O . LEU A 1 149 ? -10.599 7.461 14.908 1.00 84.38 149 LEU A O 1
ATOM 1202 N N . GLN A 1 150 ? -8.971 7.494 16.448 1.00 71.44 150 GLN A N 1
ATOM 1203 C CA . GLN A 1 150 ? -9.764 6.874 17.521 1.00 71.44 150 GLN A CA 1
ATOM 1204 C C . GLN A 1 150 ? -11.048 7.656 17.844 1.00 71.44 150 GLN A C 1
ATOM 1206 O O . GLN A 1 150 ? -12.080 7.048 18.112 1.00 71.44 150 GLN A O 1
ATOM 1211 N N . GLU A 1 151 ? -11.025 8.990 17.760 1.00 60.62 151 GLU A N 1
ATOM 1212 C CA . GLU A 1 151 ? -12.226 9.813 17.985 1.00 60.62 151 GLU A CA 1
ATOM 1213 C C . GLU A 1 151 ? -13.266 9.687 16.859 1.00 60.62 151 GLU A C 1
ATOM 1215 O O . GLU A 1 151 ? -14.449 9.952 17.064 1.00 60.62 151 GLU A O 1
ATOM 1220 N N . ALA A 1 152 ? -12.843 9.270 15.662 1.00 60.66 152 ALA A N 1
ATOM 1221 C CA . ALA A 1 152 ? -13.700 9.184 14.483 1.00 60.66 152 ALA A CA 1
ATOM 1222 C C . ALA A 1 152 ? -14.352 7.804 14.303 1.00 60.66 152 ALA A C 1
ATOM 1224 O O . ALA A 1 152 ? -15.278 7.669 13.499 1.00 60.66 152 ALA A O 1
ATOM 1225 N N . TRP A 1 153 ? -13.858 6.770 14.994 1.00 55.62 153 TRP A N 1
ATOM 1226 C CA . TRP A 1 153 ? -14.140 5.381 14.641 1.00 55.62 153 TRP A CA 1
ATOM 1227 C C . TRP A 1 153 ? -14.409 4.494 15.869 1.00 55.62 153 TRP A C 1
ATOM 1229 O O . TRP A 1 153 ? -13.545 3.785 16.370 1.00 55.62 153 TRP A O 1
ATOM 1239 N N . LEU A 1 154 ? -15.700 4.461 16.215 1.00 55.56 154 LEU A N 1
ATOM 1240 C CA . LEU A 1 154 ? -16.460 3.308 16.713 1.00 55.56 154 LEU A CA 1
ATOM 1241 C C . LEU A 1 154 ? -16.537 3.053 18.229 1.00 55.56 154 LEU A C 1
ATOM 1243 O O . LEU A 1 154 ? -15.654 2.461 18.847 1.00 55.56 154 LEU A O 1
ATOM 1247 N N . ASP A 1 155 ? -17.755 3.231 18.746 1.00 61.09 155 ASP A N 1
ATOM 1248 C CA . ASP A 1 155 ? -18.318 2.367 19.787 1.00 61.09 155 ASP A CA 1
ATOM 1249 C C . ASP A 1 155 ? -18.542 0.955 19.212 1.00 61.09 155 ASP A C 1
ATOM 1251 O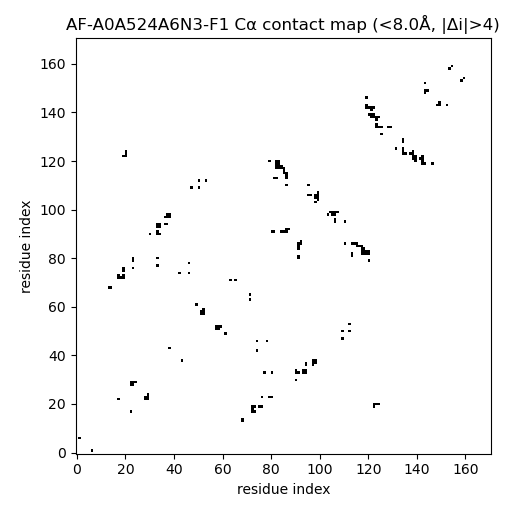 O . ASP A 1 155 ? -19.651 0.569 18.836 1.00 61.09 155 ASP A O 1
ATOM 1255 N N . THR A 1 156 ? -17.468 0.175 19.059 1.00 63.78 156 THR A N 1
ATOM 1256 C CA . THR A 1 156 ? -17.605 -1.249 18.720 1.00 63.78 156 THR A CA 1
ATOM 1257 C C . THR A 1 156 ? -18.082 -2.042 19.934 1.00 63.78 156 THR A C 1
ATOM 1259 O O . THR A 1 156 ? -17.755 -1.715 21.073 1.00 63.78 156 THR A O 1
ATOM 1262 N N . HIS A 1 157 ? -18.786 -3.155 19.701 1.00 65.12 157 HIS A N 1
ATOM 1263 C CA . HIS A 1 157 ? -19.135 -4.089 20.778 1.00 65.12 157 HIS A CA 1
ATOM 1264 C C . HIS A 1 157 ? -17.900 -4.625 21.520 1.00 65.12 157 HIS A C 1
ATOM 1266 O O . HIS A 1 157 ? -17.957 -4.821 22.729 1.00 65.12 157 HIS A O 1
ATOM 1272 N N . TYR A 1 158 ? -16.781 -4.823 20.815 1.00 68.38 158 TYR A N 1
ATOM 1273 C CA . TYR A 1 158 ? -15.510 -5.219 21.422 1.00 68.38 158 TYR A CA 1
ATOM 1274 C C . TYR A 1 158 ? -14.911 -4.100 22.288 1.00 68.38 158 TYR A C 1
ATOM 1276 O O . TYR A 1 158 ? -14.535 -4.351 23.428 1.00 68.38 158 TYR A O 1
ATOM 1284 N N . GLY A 1 159 ? -14.877 -2.862 21.784 1.00 68.62 159 GLY A N 1
ATOM 1285 C CA . GLY A 1 159 ? -14.384 -1.700 22.526 1.00 68.62 159 GLY A CA 1
ATOM 1286 C C . GLY A 1 159 ? -15.200 -1.432 23.789 1.00 68.62 159 GLY A C 1
ATOM 1287 O O . GLY A 1 159 ? -14.630 -1.203 24.849 1.00 68.62 159 GLY A O 1
ATOM 1288 N N . GLU A 1 160 ? -16.526 -1.560 23.719 1.00 75.88 160 GLU A N 1
ATOM 1289 C CA . GLU A 1 160 ? -17.384 -1.506 24.907 1.00 75.88 160 GLU A CA 1
ATOM 1290 C C . GLU A 1 160 ? -17.110 -2.652 25.886 1.00 75.88 160 GLU A C 1
ATOM 1292 O O . GLU A 1 160 ? -17.064 -2.418 27.091 1.00 75.88 160 GLU A O 1
ATOM 1297 N N . ALA A 1 161 ? -16.882 -3.877 25.399 1.00 78.50 161 ALA A N 1
ATOM 1298 C CA . ALA A 1 161 ? -16.539 -5.006 26.261 1.00 78.50 161 ALA A CA 1
ATOM 1299 C C . ALA A 1 161 ? -15.194 -4.796 26.979 1.00 78.50 161 ALA A C 1
ATOM 1301 O O . ALA A 1 161 ? -15.114 -5.018 28.185 1.00 78.50 161 ALA A O 1
ATOM 1302 N N . ALA A 1 162 ? -14.168 -4.309 26.275 1.00 79.38 162 ALA A N 1
ATOM 1303 C CA . ALA A 1 162 ? -12.870 -3.975 26.862 1.00 79.38 162 ALA A CA 1
ATOM 1304 C C . ALA A 1 162 ? -12.984 -2.836 27.891 1.00 79.38 162 ALA A C 1
ATOM 1306 O O . ALA A 1 162 ? -12.543 -2.996 29.027 1.00 79.38 162 ALA A O 1
ATOM 1307 N N . ARG A 1 163 ? -13.680 -1.738 27.550 1.00 81.69 163 ARG A N 1
ATOM 1308 C CA . ARG A 1 163 ? -13.964 -0.628 28.482 1.00 81.69 163 ARG A CA 1
ATOM 1309 C C . ARG A 1 163 ? -14.712 -1.098 29.728 1.00 81.69 163 ARG A C 1
ATOM 1311 O O . ARG A 1 163 ? -14.504 -0.576 30.821 1.00 81.69 163 ARG A O 1
ATOM 1318 N N . GLN A 1 164 ? -15.613 -2.065 29.576 1.00 82.75 164 GLN A N 1
ATOM 1319 C CA . GLN A 1 164 ? -16.361 -2.623 30.695 1.00 82.75 164 GLN A CA 1
ATOM 1320 C C . GLN A 1 164 ? -15.482 -3.483 31.613 1.00 82.75 164 GLN A C 1
ATOM 1322 O O . GLN A 1 164 ? -15.686 -3.442 32.824 1.00 82.75 164 GLN A O 1
ATOM 1327 N N . ILE A 1 165 ? -14.509 -4.215 31.060 1.00 89.25 165 ILE A N 1
ATOM 1328 C CA . ILE A 1 165 ? -13.513 -4.964 31.839 1.00 89.25 165 ILE A CA 1
ATOM 1329 C C . ILE A 1 165 ? -12.633 -3.996 32.637 1.00 89.25 165 ILE A C 1
ATOM 1331 O O . ILE A 1 165 ? -12.543 -4.150 33.851 1.00 89.25 165 ILE A O 1
ATOM 1335 N N . GLU A 1 166 ? -12.086 -2.951 32.007 1.00 90.62 166 GLU A N 1
ATOM 1336 C CA . GLU A 1 166 ? -11.282 -1.928 32.703 1.00 90.62 166 GLU A CA 1
ATOM 1337 C C . GLU A 1 166 ? -12.064 -1.279 33.858 1.00 90.62 166 GLU A C 1
ATOM 1339 O O . GLU A 1 166 ? -11.581 -1.202 34.985 1.00 90.62 166 GLU A O 1
ATOM 1344 N N . ARG A 1 167 ? -13.337 -0.912 33.634 1.00 88.56 167 ARG A N 1
ATOM 1345 C CA . ARG A 1 167 ? -14.218 -0.380 34.696 1.00 88.56 167 ARG A CA 1
ATOM 1346 C C . ARG A 1 167 ? -14.438 -1.341 35.866 1.00 88.56 167 ARG A C 1
ATOM 1348 O O . ARG A 1 167 ? -14.817 -0.887 36.948 1.00 88.56 167 ARG A O 1
ATOM 1355 N N . TRP A 1 168 ? -14.345 -2.649 35.639 1.00 92.94 168 TRP A N 1
ATOM 1356 C CA . TRP A 1 168 ? -14.474 -3.654 36.693 1.00 92.94 168 TRP A CA 1
ATOM 1357 C C . TRP A 1 168 ? -13.167 -3.866 37.454 1.00 92.94 168 TRP A C 1
ATOM 1359 O O . TRP A 1 168 ? -13.240 -4.173 38.637 1.00 92.94 168 TRP A O 1
ATOM 1369 N N . GLU A 1 169 ? -12.015 -3.690 36.807 1.00 87.38 169 GLU A N 1
ATOM 1370 C CA . GLU A 1 169 ? -10.691 -3.792 37.437 1.00 87.38 169 GLU A CA 1
ATOM 1371 C C . GLU A 1 169 ? -10.328 -2.548 38.264 1.00 87.38 169 GLU A C 1
ATOM 1373 O O . GLU A 1 169 ? -9.657 -2.670 39.286 1.00 87.38 169 GLU A O 1
ATOM 1378 N N . ASP A 1 170 ? -10.833 -1.370 37.884 1.00 83.50 170 ASP A N 1
ATOM 1379 C CA . ASP A 1 170 ? -10.660 -0.111 38.628 1.00 83.50 170 ASP A CA 1
ATOM 1380 C C . ASP A 1 170 ? -11.565 0.015 39.881 1.00 83.50 170 ASP A C 1
ATOM 1382 O O . ASP A 1 170 ? -11.559 1.050 40.559 1.00 83.50 170 ASP A O 1
ATOM 1386 N N . ARG A 1 171 ? -12.370 -1.010 40.193 1.00 51.56 171 ARG A N 1
ATOM 1387 C CA . ARG A 1 171 ? -13.262 -1.081 41.366 1.00 51.56 171 ARG A CA 1
ATOM 1388 C C . ARG A 1 171 ? -12.749 -2.036 42.434 1.00 51.56 171 ARG A C 1
ATOM 1390 O O . ARG A 1 171 ? -12.891 -1.668 43.623 1.00 51.56 171 ARG A O 1
#